Protein AF-A0A0F9IS74-F1 (afdb_monomer_lite)

Radius of gyration: 36.24 Å; chains: 1; bounding box: 91×33×116 Å

Organism: NCBI:txid412755

Secondary structure (DSSP, 8-state):
---TTSSTTS-S---------EE---TT---EE-TT--GGGS-GGGSPPPPSS-TTB--SSS--BPPPP-S-TT-EE-TTS-EEPPPP-GGGGGGSSSS------------

Foldseek 3Di:
DPDPVVVVPPPPCPVVVCVVFPQPDDPPDTDGDRPPPPPVPDDPVNDDDDDQDDPQDDALVDDGDQHDDPPDPQWDQDSGRDTDGDPPDCPVVVPPPPPDPPDDDDDDDDD

Structure (mmCIF, N/CA/C/O backbone):
data_AF-A0A0F9IS74-F1
#
_entry.id   AF-A0A0F9IS74-F1
#
loop_
_atom_site.group_PDB
_atom_site.id
_atom_site.type_symbol
_atom_site.label_atom_id
_atom_site.label_alt_id
_atom_site.label_comp_id
_atom_site.label_asym_id
_atom_site.label_entity_id
_atom_site.label_seq_id
_atom_site.pdbx_PDB_ins_code
_atom_site.Cartn_x
_atom_site.Cartn_y
_atom_site.Cartn_z
_atom_site.occupancy
_atom_site.B_iso_or_equiv
_atom_site.auth_seq_id
_atom_site.auth_comp_id
_atom_site.auth_asym_id
_atom_site.auth_atom_id
_atom_site.pdbx_PDB_model_num
ATOM 1 N N . MET A 1 1 ? -43.414 22.368 50.515 1.00 56.25 1 MET A N 1
ATOM 2 C CA . MET A 1 1 ? -41.999 22.515 50.122 1.00 56.25 1 MET A CA 1
ATOM 3 C C . MET A 1 1 ? -41.336 21.223 50.558 1.00 56.25 1 MET A C 1
ATOM 5 O O . MET A 1 1 ? -41.564 20.870 51.707 1.00 56.25 1 MET A O 1
ATOM 9 N N . PRO A 1 2 ? -40.721 20.445 49.653 1.00 54.91 2 PRO A N 1
ATOM 10 C CA . PRO A 1 2 ? -40.053 19.199 50.030 1.00 54.91 2 PRO A CA 1
ATOM 11 C C . PRO A 1 2 ? -38.936 19.508 51.032 1.00 54.91 2 PRO A C 1
ATOM 13 O O . PRO A 1 2 ? -38.248 20.514 50.873 1.00 54.91 2 PRO A O 1
ATOM 16 N N . ASP A 1 3 ? -38.833 18.696 52.082 1.00 60.88 3 ASP A N 1
ATOM 17 C CA . ASP A 1 3 ? -37.962 18.942 53.228 1.00 60.88 3 ASP A CA 1
ATOM 18 C C . ASP A 1 3 ? -36.485 18.995 52.808 1.00 60.88 3 ASP A C 1
ATOM 20 O O . ASP A 1 3 ? -35.961 18.078 52.175 1.00 60.88 3 ASP A O 1
ATOM 24 N N . ASP A 1 4 ? -35.783 20.038 53.251 1.00 59.75 4 ASP A N 1
ATOM 25 C CA . ASP A 1 4 ? -34.371 20.342 52.957 1.00 59.75 4 ASP A CA 1
ATOM 26 C C . ASP A 1 4 ? -33.381 19.226 53.368 1.00 59.75 4 ASP A C 1
ATOM 28 O O . ASP A 1 4 ? -32.182 19.302 53.105 1.00 59.75 4 ASP A O 1
ATOM 32 N N . LYS A 1 5 ? -33.871 18.176 54.034 1.00 56.97 5 LYS A N 1
ATOM 33 C CA . LYS A 1 5 ? -33.107 16.993 54.449 1.00 56.97 5 LYS A CA 1
ATOM 34 C C . LYS A 1 5 ? -33.065 15.892 53.387 1.00 56.97 5 LYS A C 1
ATOM 36 O O . LYS A 1 5 ? -32.220 15.006 53.485 1.00 56.97 5 LYS A O 1
ATOM 41 N N . GLU A 1 6 ? -33.933 15.934 52.374 1.00 57.91 6 GLU A N 1
ATOM 42 C CA . GLU A 1 6 ? -33.845 15.008 51.234 1.00 57.91 6 GLU A CA 1
ATOM 43 C C . GLU A 1 6 ? -32.763 15.428 50.231 1.00 57.91 6 GLU A C 1
ATOM 45 O O . GLU A 1 6 ? -32.188 14.574 49.564 1.00 57.91 6 GLU A O 1
ATOM 50 N N . ILE A 1 7 ? -32.407 16.717 50.175 1.00 53.62 7 ILE A N 1
ATOM 51 C CA . ILE A 1 7 ? -31.334 17.215 49.296 1.00 53.62 7 ILE A CA 1
ATOM 52 C C . ILE A 1 7 ? -29.925 16.999 49.869 1.00 53.62 7 ILE A C 1
ATOM 54 O O . ILE A 1 7 ? -28.961 17.036 49.112 1.00 53.62 7 ILE A O 1
ATOM 58 N N . SER A 1 8 ? -29.785 16.748 51.178 1.00 57.75 8 SER A N 1
ATOM 59 C CA . SER A 1 8 ? -28.487 16.482 51.824 1.00 57.75 8 SER A CA 1
ATOM 60 C C . SER A 1 8 ? -28.046 15.017 51.765 1.00 57.75 8 SER A C 1
ATOM 62 O O . SER A 1 8 ? -26.890 14.731 52.055 1.00 57.75 8 SER A O 1
ATOM 64 N N . ASN A 1 9 ? -28.958 14.106 51.405 1.00 56.34 9 ASN A N 1
ATOM 65 C CA . ASN A 1 9 ? -28.672 12.685 51.166 1.00 56.34 9 ASN A CA 1
ATOM 66 C C . ASN A 1 9 ? -28.535 12.358 49.673 1.00 56.34 9 ASN A C 1
ATOM 68 O O . ASN A 1 9 ? -28.470 11.191 49.295 1.00 56.34 9 ASN A O 1
ATOM 72 N N . LEU A 1 10 ? -28.515 13.380 48.818 1.00 49.25 10 LEU A N 1
ATOM 73 C CA . LEU A 1 10 ? -28.016 13.210 47.469 1.00 49.25 10 LEU A CA 1
ATOM 74 C C . LEU A 1 10 ? -26.500 13.145 47.597 1.00 49.25 10 LEU A C 1
ATOM 76 O O . LEU A 1 10 ? -25.864 14.161 47.889 1.00 49.25 10 LEU A O 1
ATOM 80 N N . ASP A 1 11 ? -25.940 11.949 47.418 1.00 63.28 11 ASP A N 1
ATOM 81 C CA . ASP A 1 11 ? -24.504 11.797 47.216 1.00 63.28 11 ASP A CA 1
ATOM 82 C C . ASP A 1 11 ? -24.063 12.867 46.209 1.00 63.28 11 ASP A C 1
ATOM 84 O O . ASP A 1 11 ? -24.743 13.053 45.189 1.00 63.28 11 ASP A O 1
ATOM 88 N N . PRO A 1 12 ? -23.025 13.660 46.533 1.00 59.66 12 PRO A N 1
ATOM 89 C CA . PRO A 1 12 ? -22.712 14.888 45.825 1.00 59.66 12 PRO A CA 1
ATOM 90 C C . PRO A 1 12 ? -22.350 14.526 44.405 1.00 59.66 12 PRO A C 1
ATOM 92 O O . PRO A 1 12 ? -21.199 14.167 44.204 1.00 59.66 12 PRO A O 1
ATOM 95 N N . LEU A 1 13 ? -23.335 14.587 43.490 1.00 50.44 13 LEU A N 1
ATOM 96 C CA . LEU A 1 13 ? -23.219 14.289 42.065 1.00 50.44 13 LEU A CA 1
ATOM 97 C C . LEU A 1 13 ? -21.964 13.457 41.840 1.00 50.44 13 LEU A C 1
ATOM 99 O O . LEU A 1 13 ? -20.931 14.002 41.438 1.00 50.44 13 LEU A O 1
ATOM 103 N N . GLU A 1 14 ? -22.014 12.163 42.174 1.00 50.59 14 GLU A N 1
ATOM 104 C CA . GLU A 1 14 ? -21.132 11.228 41.499 1.00 50.59 14 GLU A CA 1
ATOM 105 C C . GLU A 1 14 ? -21.555 11.430 40.057 1.00 50.59 14 GLU A C 1
ATOM 107 O O . GLU A 1 14 ? -22.596 10.931 39.631 1.00 50.59 14 GLU A O 1
ATOM 112 N N . VAL A 1 15 ? -20.875 12.382 39.398 1.00 43.88 15 VAL A N 1
ATOM 113 C CA . VAL A 1 15 ? -20.934 12.665 37.981 1.00 43.88 15 VAL A CA 1
ATOM 114 C C . VAL A 1 15 ? -20.864 11.275 37.463 1.00 43.88 15 VAL A C 1
ATOM 116 O O . VAL A 1 15 ? -19.799 10.671 37.617 1.00 43.88 15 VAL A O 1
ATOM 119 N N . MET A 1 16 ? -22.036 10.753 37.065 1.00 47.06 16 MET A N 1
ATOM 120 C CA . MET A 1 16 ? -22.205 9.368 36.670 1.00 47.06 16 MET A CA 1
ATOM 121 C C . MET A 1 16 ? -20.966 9.112 35.880 1.00 47.06 16 MET A C 1
ATOM 123 O O . MET A 1 16 ? -20.796 9.892 34.943 1.00 47.06 16 MET A O 1
ATOM 127 N N . ALA A 1 17 ? -20.060 8.260 36.383 1.00 52.41 17 ALA A N 1
ATOM 128 C CA . ALA A 1 17 ? -18.724 8.125 35.835 1.00 52.41 17 ALA A CA 1
ATOM 129 C C . ALA A 1 17 ? -18.976 7.858 34.372 1.00 52.41 17 ALA A C 1
ATOM 131 O O . ALA A 1 17 ? -19.438 6.776 34.006 1.00 52.41 17 ALA A O 1
ATOM 132 N N . SER A 1 18 ? -18.925 8.927 33.582 1.00 47.28 18 SER A N 1
ATOM 133 C CA . SER A 1 18 ? -19.540 8.898 32.285 1.00 47.28 18 SER A CA 1
ATOM 134 C C . SER A 1 18 ? -18.358 8.389 31.526 1.00 47.28 18 SER A C 1
ATOM 136 O O . SER A 1 18 ? -17.529 9.126 30.990 1.00 47.28 18 SER A O 1
ATOM 138 N N . ASP A 1 19 ? -18.260 7.061 31.560 1.00 59.03 19 ASP A N 1
ATOM 139 C CA . ASP A 1 19 ? -17.929 6.216 30.439 1.00 59.03 19 ASP A CA 1
ATOM 140 C C . ASP A 1 19 ? -18.826 6.678 29.299 1.00 59.03 19 ASP A C 1
ATOM 142 O O . ASP A 1 19 ? -19.771 6.024 28.864 1.00 59.03 19 ASP A O 1
ATOM 146 N N . ASP A 1 20 ? -18.572 7.903 28.874 1.00 56.81 20 ASP A N 1
ATOM 147 C CA . ASP A 1 20 ? -19.270 8.650 27.876 1.00 56.81 20 ASP A CA 1
ATOM 148 C C . ASP A 1 20 ? -18.611 8.0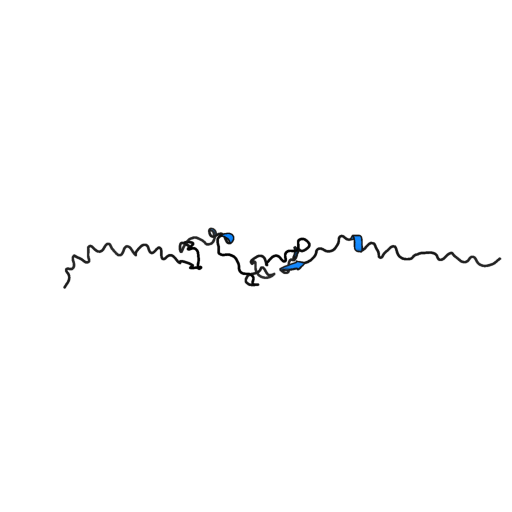77 26.631 1.00 56.81 20 ASP A C 1
ATOM 150 O O . ASP A 1 20 ? -17.638 8.569 26.069 1.00 56.81 20 ASP A O 1
ATOM 154 N N . LEU A 1 21 ? -18.982 6.829 26.400 1.00 59.03 21 LEU A N 1
ATOM 155 C CA . LEU A 1 21 ? -18.344 5.902 25.518 1.00 59.03 21 LEU A CA 1
ATOM 156 C C . LEU A 1 21 ? -18.637 6.464 24.144 1.00 59.03 21 LEU A C 1
ATOM 158 O O . LEU A 1 21 ? -19.786 6.461 23.704 1.00 59.03 21 LEU A O 1
ATOM 162 N N . PHE A 1 22 ? -17.617 6.985 23.469 1.00 61.75 22 PHE A N 1
ATOM 163 C CA . PHE A 1 22 ? -17.781 7.320 22.068 1.00 61.75 22 PHE A CA 1
ATOM 164 C C . PHE A 1 22 ? -17.889 5.997 21.312 1.00 61.75 22 PHE A C 1
ATOM 166 O O . PHE A 1 22 ? -16.895 5.378 20.930 1.00 61.75 22 PHE A O 1
ATOM 173 N N . VAL A 1 23 ? -19.118 5.501 21.186 1.00 60.34 23 VAL A N 1
ATOM 174 C CA . VAL A 1 23 ? -19.416 4.320 20.392 1.00 60.34 23 VAL A CA 1
ATOM 175 C C . VAL A 1 23 ? -19.293 4.749 18.937 1.00 60.34 23 VAL A C 1
ATOM 177 O O . VAL A 1 23 ? -20.198 5.368 18.380 1.00 60.34 23 VAL A O 1
ATOM 180 N N . VAL A 1 24 ? -18.167 4.421 18.307 1.00 63.19 24 VAL A N 1
ATOM 181 C CA . VAL A 1 24 ? -18.070 4.451 16.846 1.00 63.19 24 VAL A CA 1
ATOM 182 C C . VAL A 1 24 ? -18.942 3.306 16.336 1.00 63.19 24 VAL A C 1
ATOM 184 O O . VAL A 1 24 ? -18.512 2.155 16.286 1.00 63.19 24 VAL A O 1
ATOM 187 N N . VAL A 1 25 ? -20.210 3.598 16.045 1.00 61.56 25 VAL A N 1
ATOM 188 C CA . VAL A 1 25 ? -21.141 2.616 15.484 1.00 61.56 25 VAL A CA 1
ATOM 189 C C . VAL A 1 25 ? -20.784 2.414 14.011 1.00 61.56 25 VAL A C 1
ATOM 191 O O . VAL A 1 25 ? -21.196 3.194 13.157 1.00 61.56 25 VAL A O 1
ATOM 194 N N . SER A 1 26 ? -20.033 1.358 13.698 1.00 57.59 26 SER A N 1
ATOM 195 C CA . SER A 1 26 ? -20.159 0.682 12.406 1.00 57.59 26 SER A CA 1
ATOM 196 C C . SER A 1 26 ? -21.145 -0.474 12.584 1.00 57.59 26 SER A C 1
ATOM 198 O O . SER A 1 26 ? -21.177 -1.128 13.631 1.00 57.59 26 SER A O 1
ATOM 200 N N . SER A 1 27 ? -22.026 -0.690 11.608 1.00 50.22 27 SER A N 1
ATOM 201 C CA . SER A 1 27 ? -23.069 -1.717 11.671 1.00 50.22 27 SER A CA 1
ATOM 202 C C . SER A 1 27 ? -22.446 -3.120 11.727 1.00 50.22 27 SER A C 1
ATOM 204 O O . SER A 1 27 ? -22.203 -3.730 10.690 1.00 50.22 27 SER A O 1
ATOM 206 N N . GLY A 1 28 ? -22.149 -3.629 12.926 1.00 56.12 28 GLY A N 1
ATOM 207 C CA . GLY A 1 28 ? -21.735 -5.024 13.111 1.00 56.12 28 GLY A CA 1
ATOM 208 C C . GLY A 1 28 ? -20.897 -5.348 14.350 1.00 56.12 28 GLY A C 1
ATOM 209 O O . GLY A 1 28 ? -20.949 -6.490 14.794 1.00 56.12 28 GLY A O 1
ATOM 210 N N . ALA A 1 29 ? -20.163 -4.400 14.946 1.00 55.31 29 ALA A N 1
ATOM 211 C CA . ALA A 1 29 ? -19.407 -4.653 16.182 1.00 55.31 29 ALA A CA 1
ATOM 212 C C . ALA A 1 29 ? -19.037 -3.354 16.917 1.00 55.31 29 ALA A C 1
ATOM 214 O O . ALA A 1 29 ? -18.363 -2.487 16.369 1.00 55.31 29 ALA A O 1
ATOM 215 N N . THR A 1 30 ? -19.416 -3.229 18.192 1.00 51.25 30 THR A N 1
ATOM 216 C CA . THR A 1 30 ? -18.992 -2.101 19.034 1.00 51.25 30 THR A CA 1
ATOM 217 C C . THR A 1 30 ? -17.584 -2.359 19.580 1.00 51.25 30 THR A C 1
ATOM 219 O O . THR A 1 30 ? -17.428 -3.082 20.566 1.00 51.25 30 THR A O 1
ATOM 222 N N . LYS A 1 31 ? -16.541 -1.767 18.986 1.00 61.41 31 LYS A N 1
ATOM 223 C CA . LYS A 1 31 ? -15.247 -1.629 19.679 1.00 61.41 31 LYS A CA 1
ATOM 224 C C . LYS A 1 31 ? -15.354 -0.451 20.650 1.00 61.41 31 LYS A C 1
ATOM 226 O O . LYS A 1 31 ? -15.567 0.680 20.227 1.00 61.41 31 LYS A O 1
ATOM 231 N N . LYS A 1 32 ? -15.247 -0.713 21.957 1.00 63.47 32 LYS A N 1
ATOM 232 C CA . LYS A 1 32 ? -15.220 0.342 22.979 1.00 63.47 32 LYS A CA 1
ATOM 233 C C . LYS A 1 32 ? -13.905 1.114 22.850 1.00 63.47 32 LYS A C 1
ATOM 235 O O . LYS A 1 32 ? -12.855 0.586 23.206 1.00 63.47 32 LYS A O 1
ATOM 240 N N . ILE A 1 33 ? -13.947 2.332 22.318 1.00 60.62 33 ILE A N 1
ATOM 241 C CA . ILE A 1 33 ? -12.817 3.258 22.410 1.00 60.62 33 ILE A CA 1
ATOM 242 C C . ILE A 1 33 ? -13.052 4.080 23.674 1.00 60.62 33 ILE A C 1
ATOM 244 O O . ILE A 1 33 ? -13.948 4.920 23.715 1.00 60.62 33 ILE A O 1
ATOM 248 N N . GLU A 1 34 ? -12.296 3.804 24.737 1.00 62.38 34 GLU A N 1
ATOM 249 C CA . GLU A 1 34 ? -12.277 4.695 25.900 1.00 62.38 34 GLU A CA 1
ATOM 250 C C . GLU A 1 34 ? -11.822 6.078 25.420 1.00 62.38 34 GLU A C 1
ATOM 252 O O . GLU A 1 34 ? -10.852 6.176 24.662 1.00 62.38 34 GLU A O 1
ATOM 257 N N . LYS A 1 35 ? -12.500 7.147 25.857 1.00 56.16 35 LYS A N 1
ATOM 258 C CA . LYS A 1 35 ? -12.253 8.533 25.411 1.00 56.16 35 LYS A CA 1
ATOM 259 C C . LYS A 1 35 ? -10.783 8.975 25.494 1.00 56.16 35 LYS A C 1
ATOM 261 O O . LYS A 1 35 ? -10.385 9.872 24.759 1.00 56.16 35 LYS A O 1
ATOM 266 N N . ASN A 1 36 ? -9.980 8.315 26.334 1.00 55.00 36 ASN A N 1
ATOM 267 C CA . ASN A 1 36 ? -8.567 8.615 26.566 1.00 55.00 36 ASN A CA 1
ATOM 268 C C . ASN A 1 36 ? -7.628 7.435 26.270 1.00 55.00 36 ASN A C 1
ATOM 270 O O . ASN A 1 36 ? -6.453 7.482 26.647 1.00 55.00 36 ASN A O 1
ATOM 274 N N . LYS A 1 37 ? -8.099 6.374 25.596 1.00 57.84 37 LYS A N 1
ATOM 275 C CA . LYS A 1 37 ? -7.194 5.330 25.113 1.00 57.84 37 LYS A CA 1
ATOM 276 C C . LYS A 1 37 ? -6.335 5.960 24.031 1.00 57.84 37 LYS A C 1
ATOM 278 O O . LYS A 1 37 ? -6.797 6.199 22.918 1.00 57.84 37 LYS A O 1
ATOM 283 N N . ALA A 1 38 ? -5.097 6.289 24.396 1.00 59.34 38 ALA A N 1
ATOM 284 C CA . ALA A 1 38 ? -4.144 6.906 23.494 1.00 59.34 38 ALA A CA 1
ATOM 285 C C . ALA A 1 38 ? -4.157 6.137 22.164 1.00 59.34 38 ALA A C 1
ATOM 287 O O . ALA A 1 38 ? -4.058 4.902 22.157 1.00 59.34 38 ALA A O 1
ATOM 288 N N . ALA A 1 39 ? -4.297 6.867 21.050 1.00 59.38 39 ALA A N 1
ATOM 289 C CA . ALA A 1 39 ? -4.335 6.308 19.693 1.00 59.38 39 ALA A CA 1
ATOM 290 C C . ALA A 1 39 ? -3.116 5.416 19.385 1.00 59.38 39 ALA A C 1
ATOM 292 O O . ALA A 1 39 ? -3.145 4.606 18.469 1.00 59.38 39 ALA A O 1
ATOM 293 N N . THR A 1 40 ? -2.074 5.509 20.211 1.00 64.19 40 THR A N 1
ATOM 294 C CA . THR A 1 40 ? -0.903 4.631 20.248 1.00 64.19 40 THR A CA 1
ATOM 295 C C . THR A 1 40 ? -1.221 3.157 20.526 1.00 64.19 40 THR A C 1
ATOM 297 O O . THR A 1 40 ? -0.389 2.301 20.248 1.00 64.19 40 THR A O 1
ATOM 300 N N . SER A 1 41 ? -2.397 2.837 21.075 1.00 70.69 41 SER A N 1
ATOM 301 C CA . SER A 1 41 ? -2.792 1.471 21.453 1.00 70.69 41 SER A CA 1
ATOM 302 C C . SER A 1 41 ? -3.915 0.883 20.592 1.00 70.69 41 SER A C 1
ATOM 304 O O . SER A 1 41 ? -4.364 -0.235 20.857 1.00 70.69 41 SER A O 1
ATOM 306 N N . ILE A 1 42 ? -4.423 1.640 19.616 1.00 75.44 42 ILE A N 1
ATOM 307 C CA . ILE A 1 42 ? -5.389 1.148 18.632 1.00 75.44 42 ILE A CA 1
ATOM 308 C C . ILE A 1 42 ? -4.584 0.719 17.416 1.00 75.44 42 ILE A C 1
ATOM 310 O O . ILE A 1 42 ? -3.916 1.536 16.785 1.00 75.44 42 ILE A O 1
ATOM 314 N N . LYS A 1 43 ? -4.625 -0.572 17.097 1.00 80.69 43 LYS A N 1
ATOM 315 C CA . LYS A 1 43 ? -3.984 -1.066 15.885 1.00 80.69 43 LYS A CA 1
ATOM 316 C C . LYS A 1 43 ? -4.865 -0.736 14.680 1.00 80.69 43 LYS A C 1
ATOM 318 O O . LYS A 1 43 ? -6.089 -0.772 14.779 1.00 80.69 43 LYS A O 1
ATOM 323 N N . LEU A 1 44 ? -4.256 -0.383 13.549 1.00 81.94 44 LEU A N 1
ATOM 324 C CA . LEU A 1 44 ? -5.012 -0.012 12.346 1.00 81.94 44 LEU A CA 1
ATOM 325 C C . LEU A 1 44 ? -5.750 -1.211 11.731 1.00 81.94 44 LEU A C 1
ATOM 327 O O . LEU A 1 44 ? -6.835 -1.037 11.188 1.00 81.94 44 LEU A O 1
ATOM 331 N N . ASP A 1 45 ? -5.194 -2.417 11.855 1.00 83.19 45 ASP A N 1
ATOM 332 C CA . ASP A 1 45 ? -5.794 -3.678 11.395 1.00 83.19 45 ASP A CA 1
ATOM 333 C C . ASP A 1 45 ? -6.976 -4.139 12.258 1.00 83.19 45 ASP A C 1
ATOM 335 O O . ASP A 1 45 ? -7.761 -4.982 11.836 1.00 83.19 45 ASP A O 1
ATOM 339 N N . ASP A 1 46 ? -7.135 -3.556 13.447 1.00 82.88 46 ASP A N 1
ATOM 340 C CA . ASP A 1 46 ? -8.276 -3.790 14.325 1.00 82.88 46 ASP A CA 1
ATOM 341 C C . ASP A 1 46 ? -9.520 -2.975 13.920 1.00 82.88 46 ASP A C 1
ATOM 343 O O . ASP A 1 46 ? -10.568 -3.101 14.558 1.00 82.88 46 ASP A O 1
ATOM 347 N N . LEU A 1 47 ? -9.434 -2.113 12.911 1.00 81.38 47 LEU A N 1
ATOM 348 C CA . LEU A 1 47 ? -10.581 -1.355 12.414 1.00 81.38 47 LEU A CA 1
ATOM 349 C C . LEU A 1 47 ? -11.392 -2.184 11.398 1.00 81.38 47 LEU A C 1
ATOM 351 O O . LEU A 1 47 ? -11.122 -3.361 11.172 1.00 81.38 47 LEU A O 1
ATOM 355 N N . GLY A 1 48 ? -12.454 -1.600 10.837 1.00 82.69 48 GLY A N 1
ATOM 356 C CA . GLY A 1 48 ? -13.260 -2.265 9.807 1.00 82.69 48 GLY A CA 1
ATOM 357 C C . GLY A 1 48 ? -12.454 -2.605 8.547 1.00 82.69 48 GLY A C 1
ATOM 358 O O . GLY A 1 48 ? -11.345 -2.108 8.350 1.00 82.69 48 GLY A O 1
ATOM 359 N N . THR A 1 49 ? -13.024 -3.441 7.675 1.00 85.81 49 THR A N 1
ATOM 360 C CA . THR A 1 49 ? -12.429 -3.729 6.363 1.00 85.81 49 THR A CA 1
ATOM 361 C C . THR A 1 49 ? -12.238 -2.424 5.578 1.00 85.81 49 THR A C 1
ATOM 363 O O . THR A 1 49 ? -13.200 -1.668 5.466 1.00 85.81 49 THR A O 1
ATOM 366 N N . PRO A 1 50 ? -11.035 -2.145 5.042 1.00 86.31 50 PRO A N 1
ATOM 367 C CA . PRO A 1 50 ? -10.811 -0.967 4.211 1.00 86.31 50 PRO A CA 1
ATOM 368 C C . PRO A 1 50 ? -11.621 -1.011 2.910 1.00 86.31 50 PRO A C 1
ATOM 370 O O . PRO A 1 50 ? -11.775 -2.075 2.306 1.00 86.31 50 PRO A O 1
ATOM 373 N N . ASP A 1 51 ? -12.071 0.154 2.456 1.00 86.56 51 ASP A N 1
ATOM 374 C CA . ASP A 1 51 ? -12.769 0.310 1.180 1.00 86.56 51 ASP A CA 1
ATOM 375 C C . ASP A 1 51 ? -11.784 0.340 -0.008 1.00 86.56 51 ASP A C 1
ATOM 377 O O . ASP A 1 51 ? -10.598 0.640 0.139 1.00 86.56 51 ASP A O 1
ATOM 381 N N . ASP A 1 52 ? -12.282 0.063 -1.217 1.00 88.50 52 ASP A N 1
ATOM 382 C CA . ASP A 1 52 ? -11.504 0.093 -2.466 1.00 88.50 52 ASP A CA 1
ATOM 383 C C . ASP A 1 52 ? -11.582 1.466 -3.154 1.00 88.50 52 ASP A C 1
ATOM 385 O O . ASP A 1 52 ? -12.164 1.622 -4.229 1.00 88.50 52 ASP A O 1
ATOM 389 N N . ASN A 1 53 ? -11.043 2.495 -2.501 1.00 85.44 53 ASN A N 1
ATOM 390 C CA . ASN A 1 53 ? -10.946 3.843 -3.059 1.00 85.44 53 ASN A CA 1
ATOM 391 C C . ASN A 1 53 ? -9.518 4.400 -2.928 1.00 85.44 53 ASN A C 1
ATOM 393 O O . ASN A 1 53 ? -8.608 3.757 -2.402 1.00 85.44 53 ASN A O 1
ATOM 397 N N . THR A 1 54 ? -9.277 5.586 -3.489 1.00 88.06 54 THR A N 1
ATOM 398 C CA . THR A 1 54 ? -7.932 6.177 -3.510 1.00 88.06 54 THR A CA 1
ATOM 399 C C . THR A 1 54 ? -7.590 7.008 -2.274 1.00 88.06 54 THR A C 1
ATOM 401 O O . THR A 1 54 ? -6.506 7.604 -2.237 1.00 88.06 54 THR A O 1
ATOM 404 N N . ASP A 1 55 ? -8.480 7.074 -1.290 1.00 90.06 55 ASP A N 1
ATOM 405 C CA . ASP A 1 55 ? -8.366 8.017 -0.187 1.00 90.06 55 ASP A CA 1
ATOM 406 C C . ASP A 1 55 ? -7.247 7.609 0.773 1.00 90.06 55 ASP A C 1
ATOM 408 O O . ASP A 1 55 ? -7.012 6.434 1.043 1.00 90.06 55 ASP A O 1
ATOM 412 N N . LEU A 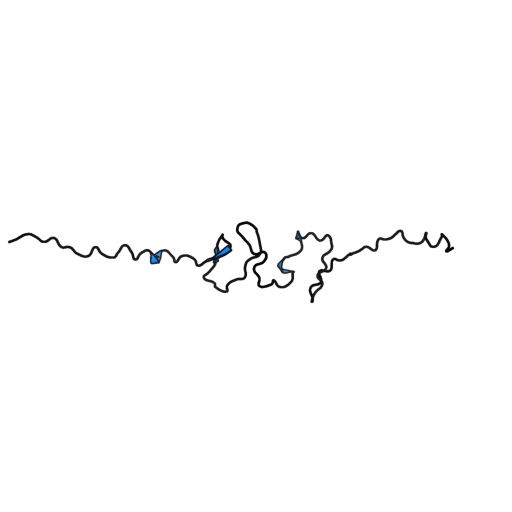1 56 ? -6.512 8.607 1.274 1.00 90.62 56 LEU A N 1
ATOM 413 C CA . LEU A 1 56 ? -5.419 8.436 2.244 1.00 90.62 56 LEU A CA 1
ATOM 414 C C . LEU A 1 56 ? -4.271 7.510 1.804 1.00 90.62 56 LEU A C 1
ATOM 416 O O . LEU A 1 56 ? -3.432 7.152 2.632 1.00 90.62 56 LEU A O 1
ATOM 420 N N . ASN A 1 57 ? -4.166 7.174 0.518 1.00 93.12 57 ASN A N 1
ATOM 421 C CA . ASN A 1 57 ? -2.993 6.493 -0.022 1.00 93.12 57 ASN A CA 1
ATOM 4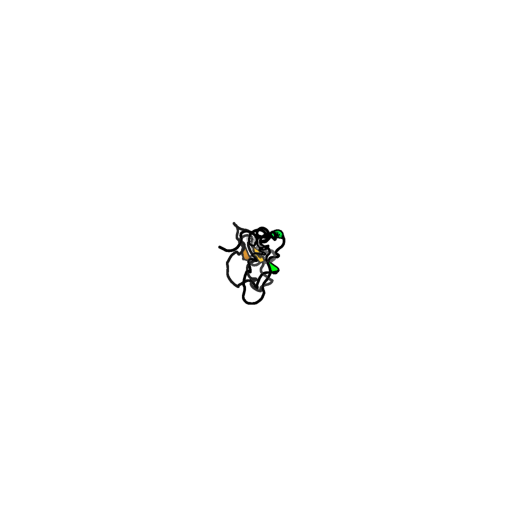22 C C . ASN A 1 57 ? -1.712 7.305 0.198 1.00 93.12 57 ASN A C 1
ATOM 424 O O . ASN A 1 57 ? -1.714 8.538 0.147 1.00 93.12 57 ASN A O 1
ATOM 428 N N . ALA A 1 58 ? -0.593 6.607 0.382 1.00 94.25 58 ALA A N 1
ATOM 429 C CA . ALA A 1 58 ? 0.719 7.232 0.462 1.00 94.25 58 ALA A CA 1
ATOM 430 C C . ALA A 1 58 ? 1.028 8.057 -0.802 1.00 94.25 58 ALA A C 1
ATOM 432 O O . ALA A 1 58 ? 0.786 7.629 -1.936 1.00 94.25 58 ALA A O 1
ATOM 433 N N . THR A 1 59 ? 1.593 9.246 -0.592 1.00 93.19 59 THR A N 1
ATOM 434 C CA . THR A 1 59 ? 2.032 10.164 -1.652 1.00 93.19 59 THR A CA 1
ATOM 435 C C . THR A 1 59 ? 3.452 10.636 -1.367 1.00 93.19 59 THR A C 1
ATOM 437 O O . THR A 1 59 ? 3.993 10.405 -0.288 1.00 93.19 59 THR A O 1
ATOM 440 N N . THR A 1 60 ? 4.053 11.364 -2.304 1.00 95.94 60 THR A N 1
ATOM 441 C CA . THR A 1 60 ? 5.371 11.982 -2.100 1.00 95.94 60 THR A CA 1
ATOM 442 C C . THR A 1 60 ? 5.381 13.042 -0.995 1.00 95.94 60 THR A C 1
ATOM 444 O O . THR A 1 60 ? 6.444 13.350 -0.465 1.00 95.94 60 THR A O 1
ATOM 447 N N . SER A 1 61 ? 4.222 13.601 -0.630 1.00 95.62 61 SER A N 1
ATOM 448 C CA . SER A 1 61 ? 4.108 14.662 0.381 1.00 95.62 61 SER A CA 1
ATOM 449 C C . SER A 1 61 ? 3.561 14.188 1.728 1.00 95.62 61 SER A C 1
ATOM 451 O O . SER A 1 61 ? 3.628 14.937 2.700 1.00 95.62 61 SER A O 1
ATOM 453 N N . LYS A 1 62 ? 2.972 12.988 1.799 1.00 94.62 62 LYS A N 1
ATOM 454 C CA . LYS A 1 62 ? 2.318 12.469 3.009 1.00 94.62 62 LYS A CA 1
ATOM 455 C C . LYS A 1 62 ? 2.541 10.969 3.146 1.00 94.62 62 LYS A C 1
ATOM 457 O O . LYS A 1 62 ? 2.283 10.217 2.204 1.00 94.62 62 LYS A O 1
ATOM 462 N N . HIS A 1 63 ? 2.917 10.540 4.348 1.00 90.44 63 HIS A N 1
ATOM 463 C CA . HIS A 1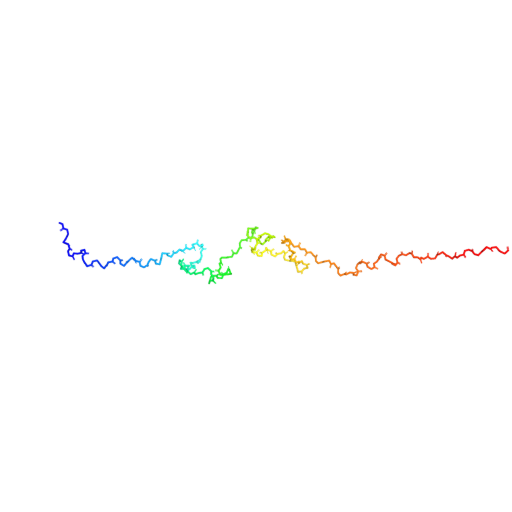 63 ? 2.773 9.145 4.753 1.00 90.44 63 HIS A CA 1
ATOM 464 C C . HIS A 1 63 ? 1.280 8.785 4.744 1.00 90.44 63 HIS A C 1
ATOM 466 O O . HIS A 1 63 ? 0.451 9.580 5.186 1.00 90.44 63 HIS A O 1
ATOM 472 N N . GLY A 1 64 ? 0.936 7.622 4.201 1.00 92.00 64 GLY A N 1
ATOM 473 C CA . GLY A 1 64 ? -0.448 7.190 4.033 1.00 92.00 64 GLY A CA 1
ATOM 474 C C . GLY A 1 64 ? -0.556 5.673 3.994 1.00 92.00 64 GLY A C 1
ATOM 475 O O . GLY A 1 64 ? 0.427 4.965 4.222 1.00 92.00 64 GLY A O 1
ATOM 476 N N . LEU A 1 65 ? -1.754 5.185 3.701 1.00 92.12 65 LEU A N 1
ATOM 477 C CA . LEU A 1 65 ? -2.035 3.766 3.540 1.00 92.12 65 LEU A CA 1
ATOM 478 C C . LEU A 1 65 ? -1.362 3.219 2.277 1.00 92.12 65 LEU A C 1
ATOM 480 O O . LEU A 1 65 ? -1.109 3.940 1.305 1.00 92.12 65 LEU A O 1
ATOM 484 N N . LEU A 1 66 ? -1.063 1.923 2.295 1.00 91.94 66 LEU A N 1
ATOM 485 C CA . LEU A 1 66 ? -0.622 1.224 1.098 1.00 91.94 66 LEU A CA 1
ATOM 486 C C . LEU A 1 66 ? -1.786 1.172 0.099 1.00 91.94 66 LEU A C 1
ATOM 488 O O . LEU A 1 66 ? -2.891 0.770 0.455 1.00 91.94 66 LEU A O 1
ATOM 492 N N . LYS A 1 67 ? -1.515 1.530 -1.159 1.00 92.56 67 LYS A N 1
ATOM 493 C CA . LYS A 1 67 ? -2.474 1.363 -2.258 1.00 92.56 67 LYS A CA 1
ATOM 494 C C . LYS A 1 67 ? -2.883 -0.096 -2.408 1.00 92.56 67 LYS A C 1
ATOM 496 O O . LYS A 1 67 ? -2.067 -0.995 -2.205 1.00 92.56 67 LYS A O 1
ATOM 501 N N . LYS A 1 68 ? -4.108 -0.323 -2.885 1.00 92.44 68 LYS A N 1
ATOM 502 C CA . LYS A 1 68 ? -4.557 -1.657 -3.290 1.00 92.44 68 LYS A CA 1
ATOM 503 C C . LYS A 1 68 ? -3.529 -2.320 -4.217 1.00 92.44 68 LYS A C 1
ATOM 505 O O . LYS A 1 68 ? -3.045 -1.712 -5.178 1.00 92.44 68 LYS A O 1
ATOM 510 N N . LEU A 1 69 ? -3.204 -3.572 -3.898 1.00 94.12 69 LEU A N 1
ATOM 511 C CA . LEU A 1 69 ? -2.321 -4.399 -4.711 1.00 94.12 69 LEU A CA 1
ATOM 512 C C . LEU A 1 69 ? -2.972 -4.665 -6.068 1.00 94.12 69 LEU A C 1
ATOM 514 O O . LEU A 1 69 ? -4.154 -4.998 -6.143 1.00 94.12 69 LEU A O 1
ATOM 518 N N . ASP A 1 70 ? -2.195 -4.557 -7.140 1.00 94.56 70 ASP A N 1
ATOM 519 C CA . ASP A 1 70 ? -2.683 -4.776 -8.504 1.00 94.56 70 ASP A CA 1
ATOM 520 C C . ASP A 1 70 ? -2.655 -6.254 -8.935 1.00 94.56 70 ASP A C 1
ATOM 522 O O . ASP A 1 70 ? -2.862 -6.568 -10.107 1.00 94.56 70 ASP A O 1
ATOM 526 N N . ASN A 1 71 ? -2.421 -7.158 -7.976 1.00 96.62 71 ASN A N 1
ATOM 527 C CA . ASN A 1 71 ? -2.362 -8.606 -8.163 1.00 96.62 71 ASN A CA 1
ATOM 528 C C . ASN A 1 71 ? -1.293 -9.064 -9.179 1.00 96.62 71 ASN A C 1
ATOM 530 O O . ASN A 1 71 ? -1.472 -10.068 -9.868 1.00 96.62 71 ASN A O 1
ATOM 534 N N . ASN A 1 72 ? -0.176 -8.337 -9.291 1.00 95.94 72 ASN A N 1
ATOM 535 C CA . ASN A 1 72 ? 0.921 -8.686 -10.190 1.00 95.94 72 ASN A CA 1
ATOM 536 C C . ASN A 1 72 ? 2.265 -8.745 -9.446 1.00 95.94 72 ASN A C 1
ATOM 538 O O . ASN A 1 72 ? 2.831 -7.726 -9.058 1.00 95.94 72 ASN A O 1
ATOM 542 N N . SER A 1 73 ? 2.817 -9.952 -9.301 1.00 95.62 73 SER A N 1
ATOM 543 C CA . SER A 1 73 ? 4.089 -10.193 -8.602 1.00 95.62 73 SER A CA 1
ATOM 544 C C . SER A 1 73 ? 5.326 -9.662 -9.333 1.00 95.62 73 SER A C 1
ATOM 546 O O . SER A 1 73 ? 6.403 -9.610 -8.748 1.00 95.62 73 SER A O 1
ATOM 548 N N . SER A 1 74 ? 5.203 -9.290 -10.608 1.00 95.50 74 SER A N 1
ATOM 549 C CA . SER A 1 74 ? 6.282 -8.694 -11.405 1.00 95.50 74 SER A CA 1
ATOM 550 C C . SER A 1 74 ? 6.333 -7.170 -11.286 1.00 95.50 74 SER A C 1
ATOM 552 O O . SER A 1 74 ? 7.132 -6.537 -11.976 1.00 95.50 74 SER A O 1
ATOM 554 N N . LYS A 1 75 ? 5.488 -6.564 -10.446 1.00 95.88 75 LYS A N 1
ATOM 555 C CA . LYS A 1 75 ? 5.471 -5.121 -10.211 1.00 95.88 75 LYS A CA 1
ATOM 556 C C . LYS A 1 75 ? 5.819 -4.780 -8.769 1.00 95.88 75 LYS A C 1
ATOM 558 O O . LYS A 1 75 ? 5.615 -5.561 -7.846 1.00 95.88 75 LYS A O 1
ATOM 563 N N . PHE A 1 76 ? 6.335 -3.574 -8.588 1.00 94.81 76 PHE A N 1
ATOM 564 C CA . PHE A 1 76 ? 6.658 -2.989 -7.291 1.00 94.81 76 PHE A CA 1
ATOM 565 C C . PHE A 1 76 ? 6.137 -1.552 -7.222 1.00 94.81 76 PHE A C 1
ATOM 567 O O . PHE A 1 76 ? 5.903 -0.918 -8.251 1.00 94.81 76 PHE A O 1
ATOM 574 N N . MET A 1 77 ? 5.956 -1.016 -6.017 1.00 95.25 77 MET A N 1
ATOM 575 C CA . MET A 1 77 ? 5.582 0.387 -5.844 1.00 95.25 77 MET A CA 1
ATOM 576 C C . MET A 1 77 ? 6.837 1.262 -5.892 1.00 95.25 77 MET A C 1
ATOM 578 O O . MET A 1 77 ? 7.753 1.078 -5.091 1.00 95.25 77 MET A O 1
ATOM 582 N N . ASN A 1 78 ? 6.896 2.216 -6.819 1.00 94.25 78 ASN A N 1
ATOM 583 C CA . ASN A 1 78 ? 8.013 3.155 -6.903 1.00 94.25 78 ASN A CA 1
ATOM 584 C C . ASN A 1 78 ? 7.883 4.302 -5.875 1.00 94.25 78 ASN A C 1
ATOM 586 O O . ASN A 1 78 ? 6.843 4.487 -5.243 1.00 94.25 78 ASN A O 1
ATOM 590 N N . GLY A 1 79 ? 8.928 5.129 -5.746 1.00 93.25 79 GLY A N 1
ATOM 591 C CA . GLY A 1 79 ? 8.946 6.282 -4.828 1.00 93.25 79 GLY A CA 1
ATOM 592 C C . GLY A 1 79 ? 7.941 7.401 -5.151 1.00 93.25 79 GLY A C 1
ATOM 593 O O . GLY A 1 79 ? 7.790 8.329 -4.365 1.00 93.25 79 GLY A O 1
ATOM 594 N N . GLN A 1 80 ? 7.239 7.321 -6.285 1.00 93.31 80 GLN A N 1
ATOM 595 C CA . GLN A 1 80 ? 6.137 8.219 -6.650 1.00 93.31 80 GLN A CA 1
ATOM 596 C C . GLN A 1 80 ? 4.765 7.625 -6.283 1.00 93.31 80 GLN A C 1
ATOM 598 O O . GLN A 1 80 ? 3.729 8.215 -6.588 1.00 93.31 80 GLN A O 1
ATOM 603 N N . GLY A 1 81 ? 4.740 6.445 -5.652 1.00 92.19 81 GLY A N 1
ATOM 604 C CA . GLY A 1 81 ? 3.519 5.744 -5.272 1.00 92.19 81 GLY A CA 1
ATOM 605 C C . GLY A 1 81 ? 2.775 5.128 -6.457 1.00 92.19 81 GLY A C 1
ATOM 606 O O . GLY A 1 81 ? 1.559 4.974 -6.379 1.00 92.19 81 GLY A O 1
ATOM 607 N N . SER A 1 82 ? 3.451 4.822 -7.567 1.00 93.25 82 SER A N 1
ATOM 608 C CA . SER A 1 82 ? 2.861 4.122 -8.719 1.00 93.25 82 SER A CA 1
ATOM 609 C C . SER A 1 82 ? 3.451 2.722 -8.877 1.00 93.25 82 SER A C 1
ATOM 611 O O . SER A 1 82 ? 4.632 2.508 -8.596 1.00 93.25 82 SER A O 1
ATOM 613 N N . TRP A 1 83 ? 2.644 1.777 -9.363 1.00 95.25 83 TRP A N 1
ATOM 614 C CA . TRP A 1 83 ? 3.118 0.442 -9.725 1.00 95.25 83 TRP A CA 1
ATOM 615 C C . TRP A 1 83 ? 4.041 0.518 -10.947 1.00 95.25 83 TRP A C 1
ATOM 617 O O . TRP A 1 83 ? 3.665 1.070 -11.981 1.00 95.25 83 TRP A O 1
ATOM 627 N N . ALA A 1 84 ? 5.240 -0.047 -10.831 1.00 95.44 84 ALA A N 1
ATOM 628 C CA . ALA A 1 84 ? 6.269 -0.078 -11.863 1.00 95.44 84 ALA A CA 1
ATOM 629 C C . ALA A 1 84 ? 6.782 -1.508 -12.085 1.00 95.44 84 ALA A C 1
ATOM 631 O O . ALA A 1 84 ? 6.732 -2.344 -11.184 1.00 95.44 84 ALA A O 1
ATOM 632 N N . VAL A 1 85 ? 7.283 -1.782 -13.290 1.00 95.06 85 VAL A N 1
ATOM 633 C CA . VAL A 1 85 ? 7.948 -3.045 -13.652 1.00 95.06 85 VAL A CA 1
ATOM 634 C C . VAL A 1 85 ? 9.459 -2.836 -13.515 1.00 95.06 85 VAL A C 1
ATOM 636 O O . VAL A 1 85 ? 9.949 -1.784 -13.941 1.00 95.06 85 VAL A O 1
ATOM 639 N N . PRO A 1 86 ? 10.214 -3.769 -12.905 1.00 91.19 86 PRO A N 1
ATOM 640 C CA . PRO A 1 86 ? 11.661 -3.637 -12.825 1.00 91.19 86 PRO A CA 1
ATOM 641 C C . PRO A 1 86 ? 12.249 -3.658 -14.241 1.00 91.19 86 PRO A C 1
ATOM 643 O O . PRO A 1 86 ? 11.764 -4.411 -15.089 1.00 91.19 86 PRO A O 1
ATOM 646 N N . PRO A 1 87 ? 13.277 -2.844 -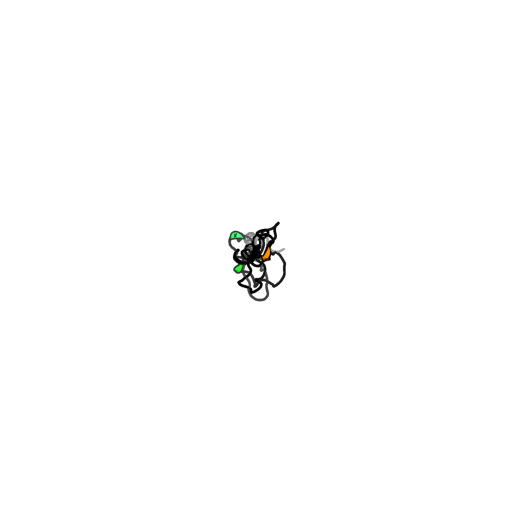14.529 1.00 86.19 87 PRO A N 1
ATOM 647 C CA . PRO A 1 87 ? 13.958 -2.937 -15.811 1.00 86.19 87 PRO A CA 1
ATOM 648 C C . PRO A 1 87 ? 14.494 -4.362 -15.983 1.00 86.19 87 PRO A C 1
ATOM 650 O O . PRO A 1 87 ? 15.019 -4.941 -15.029 1.00 86.19 87 PRO A O 1
ATOM 653 N N . ALA A 1 88 ? 14.358 -4.926 -17.186 1.00 78.81 88 ALA A N 1
ATOM 654 C CA . ALA A 1 88 ? 14.991 -6.198 -17.502 1.00 78.81 88 ALA A CA 1
ATOM 655 C C . ALA A 1 88 ? 16.489 -6.095 -17.174 1.00 78.81 88 ALA A C 1
ATOM 657 O O . ALA A 1 88 ? 17.121 -5.067 -17.450 1.00 78.81 88 ALA A O 1
ATOM 658 N N . SER A 1 89 ? 17.038 -7.144 -16.549 1.00 63.56 89 SER A N 1
ATOM 659 C CA . SER A 1 89 ? 18.483 -7.283 -16.352 1.00 63.56 89 SER A CA 1
ATOM 660 C C . SER A 1 89 ? 19.194 -6.934 -17.662 1.00 63.56 89 SER A C 1
ATOM 662 O O . SER A 1 89 ? 18.677 -7.229 -18.737 1.00 63.56 89 SER A O 1
ATOM 664 N N . ALA A 1 90 ? 20.349 -6.274 -17.584 1.00 58.50 90 ALA A N 1
ATOM 665 C CA . ALA A 1 90 ? 21.052 -5.615 -18.691 1.00 58.50 90 ALA A CA 1
ATOM 666 C C . ALA A 1 90 ? 21.422 -6.501 -19.911 1.00 58.50 90 ALA A C 1
ATOM 668 O O . ALA A 1 90 ? 22.106 -6.034 -20.820 1.00 58.50 90 ALA A O 1
ATOM 669 N N . GLU A 1 91 ? 20.964 -7.747 -19.973 1.00 58.03 91 GLU A N 1
ATOM 670 C CA . GLU A 1 91 ? 21.143 -8.697 -21.072 1.00 58.03 91 GLU A CA 1
ATOM 671 C C . GLU A 1 91 ? 20.464 -8.257 -22.379 1.00 58.03 91 GLU A C 1
ATOM 673 O O . GLU A 1 91 ? 20.922 -8.632 -23.457 1.00 58.03 91 GLU A O 1
ATOM 678 N N . GLU A 1 92 ? 19.457 -7.379 -22.337 1.00 56.66 92 GLU A N 1
ATOM 679 C CA . GLU A 1 92 ? 18.834 -6.852 -23.563 1.00 56.66 92 GLU A CA 1
ATOM 680 C C . GLU A 1 92 ? 19.650 -5.717 -24.222 1.00 56.66 92 GLU A C 1
ATOM 682 O O . GLU A 1 92 ? 19.499 -5.440 -25.412 1.00 56.66 92 GLU A O 1
ATOM 687 N N . LYS A 1 93 ? 20.599 -5.097 -23.497 1.00 54.66 93 LYS A N 1
ATOM 688 C CA . LYS A 1 93 ? 21.493 -4.058 -24.050 1.00 54.66 93 LYS A CA 1
ATOM 689 C C . LYS A 1 93 ? 22.744 -4.609 -24.747 1.00 54.66 93 LYS A C 1
ATOM 691 O O . LYS A 1 93 ? 23.471 -3.838 -25.369 1.00 54.66 93 LYS A O 1
ATOM 696 N N . VAL A 1 94 ? 22.984 -5.923 -24.718 1.00 56.59 94 VAL A N 1
ATOM 697 C CA . VAL A 1 94 ? 24.186 -6.554 -25.313 1.00 56.59 94 VAL A CA 1
ATOM 698 C C . VAL A 1 94 ? 23.995 -6.917 -26.799 1.00 56.59 94 VAL A C 1
ATOM 700 O O . VAL A 1 94 ? 24.859 -7.529 -27.418 1.00 56.59 94 VAL A O 1
ATOM 703 N N . LYS A 1 95 ? 22.894 -6.494 -27.435 1.00 58.06 95 LYS A N 1
ATOM 704 C CA . LYS A 1 95 ? 22.628 -6.786 -28.857 1.00 58.06 95 LYS A CA 1
ATOM 705 C C . LYS A 1 95 ? 22.978 -5.669 -29.846 1.00 58.06 95 LYS A C 1
ATOM 707 O O . LYS A 1 95 ? 22.774 -5.857 -31.040 1.00 58.06 95 LYS A O 1
ATOM 712 N N . LEU A 1 96 ? 23.531 -4.540 -29.390 1.00 58.47 96 LEU A N 1
ATOM 713 C CA . LEU A 1 96 ? 23.839 -3.392 -30.262 1.00 58.47 96 LEU A CA 1
ATOM 714 C C . LEU A 1 96 ? 25.327 -3.224 -30.634 1.00 58.47 96 LEU A C 1
ATOM 716 O O . LEU A 1 96 ? 25.644 -2.305 -31.380 1.00 58.47 96 LEU A O 1
ATOM 720 N N . VAL A 1 97 ? 26.232 -4.082 -30.140 1.00 60.16 97 VAL A N 1
ATOM 7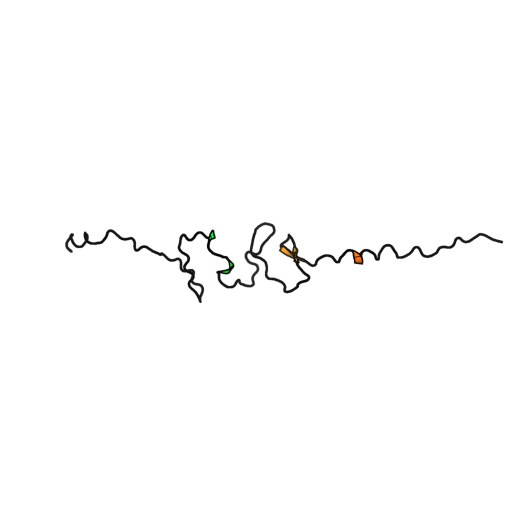21 C CA . VAL A 1 97 ? 27.697 -3.925 -30.335 1.00 60.16 97 VAL A CA 1
ATOM 722 C C . VAL A 1 97 ? 28.327 -5.022 -31.211 1.00 60.16 97 VAL A C 1
ATOM 724 O O . VAL A 1 97 ? 29.466 -4.882 -31.637 1.00 60.16 97 VAL A O 1
ATOM 727 N N . PHE A 1 98 ? 27.593 -6.082 -31.567 1.00 59.38 98 PHE A N 1
ATOM 728 C CA . PHE A 1 98 ? 28.133 -7.173 -32.402 1.00 59.38 98 PHE A CA 1
ATOM 729 C C . PHE A 1 98 ? 27.549 -7.243 -33.817 1.00 59.38 98 PHE A C 1
ATOM 731 O O . PHE A 1 98 ? 27.817 -8.189 -34.554 1.00 59.38 98 PHE A O 1
ATOM 738 N N . ALA A 1 99 ? 26.765 -6.244 -34.221 1.00 64.00 99 ALA A N 1
ATOM 739 C CA . ALA A 1 99 ? 26.328 -6.122 -35.601 1.00 64.00 99 ALA A CA 1
ATOM 740 C C . ALA A 1 99 ? 27.315 -5.229 -36.371 1.00 64.00 99 ALA A C 1
ATOM 742 O O . ALA A 1 99 ? 27.298 -4.014 -36.210 1.00 64.00 99 ALA A O 1
ATOM 743 N N . PHE A 1 100 ? 28.093 -5.862 -37.256 1.00 59.34 100 PHE A N 1
ATOM 744 C CA . PHE A 1 100 ? 28.654 -5.266 -38.476 1.00 59.34 100 PHE A CA 1
ATOM 745 C C . PHE A 1 100 ? 30.031 -4.569 -38.392 1.00 59.34 100 PHE A C 1
ATOM 747 O O . PHE A 1 100 ? 30.152 -3.376 -38.638 1.00 59.34 100 PHE A O 1
ATOM 754 N N . ASP A 1 101 ? 31.099 -5.346 -38.199 1.00 61.22 101 ASP A N 1
ATOM 755 C CA . ASP A 1 101 ? 32.306 -5.148 -39.023 1.00 61.22 101 ASP A CA 1
ATOM 756 C C . ASP A 1 101 ? 32.646 -6.471 -39.716 1.00 61.22 101 ASP A C 1
ATOM 758 O O . ASP A 1 101 ? 33.546 -7.224 -39.345 1.00 61.22 101 ASP A O 1
ATOM 762 N N . ALA A 1 102 ? 31.782 -6.826 -40.665 1.00 59.34 102 ALA A N 1
ATOM 763 C CA . ALA A 1 102 ? 31.985 -7.953 -41.553 1.00 59.34 102 ALA A CA 1
ATOM 764 C C . ALA A 1 102 ? 32.561 -7.429 -42.879 1.00 59.34 102 ALA A C 1
ATOM 766 O O . ALA A 1 102 ? 31.828 -6.931 -43.725 1.00 59.34 102 ALA A O 1
ATOM 767 N N . HIS A 1 103 ? 33.870 -7.626 -43.048 1.00 59.25 103 HIS A N 1
ATOM 768 C CA . HIS A 1 103 ? 34.551 -7.917 -44.315 1.00 59.25 103 HIS A CA 1
ATOM 769 C C . HIS A 1 103 ? 34.585 -6.821 -45.405 1.00 59.25 103 HIS A C 1
ATOM 771 O O . HIS A 1 103 ? 33.836 -6.867 -46.379 1.00 59.25 103 HIS A O 1
ATOM 777 N N . VAL A 1 104 ? 35.592 -5.942 -45.340 1.00 65.44 104 VAL A N 1
ATOM 778 C CA . VAL A 1 104 ? 36.196 -5.342 -46.546 1.00 65.44 104 VAL A CA 1
ATOM 779 C C . VAL A 1 104 ? 37.610 -5.917 -46.706 1.00 65.44 104 VAL A C 1
ATOM 781 O O . VAL A 1 104 ? 38.516 -5.487 -45.991 1.00 65.44 104 VAL A O 1
ATOM 784 N N . PRO A 1 105 ? 37.846 -6.910 -47.584 1.00 70.62 105 PRO A N 1
ATOM 785 C CA . PRO A 1 105 ? 39.205 -7.325 -47.900 1.00 70.62 105 PRO A CA 1
ATOM 786 C C . PRO A 1 105 ? 39.880 -6.209 -48.716 1.00 70.62 105 PRO A C 1
ATOM 788 O O . PRO A 1 105 ? 39.240 -5.636 -49.603 1.00 70.62 105 PRO A O 1
ATOM 791 N N . PRO A 1 106 ? 41.154 -5.870 -48.453 1.00 67.06 106 PRO A N 1
ATOM 792 C CA . PRO A 1 106 ? 41.856 -4.893 -49.270 1.00 67.06 106 PRO A CA 1
ATOM 793 C C . PRO A 1 106 ? 41.997 -5.441 -50.695 1.00 67.06 106 PRO A C 1
ATOM 795 O O . PRO A 1 106 ? 42.538 -6.525 -50.907 1.00 67.06 106 PRO A O 1
ATOM 798 N N . SER A 1 107 ? 41.511 -4.694 -51.684 1.00 72.81 107 SER A N 1
ATOM 799 C CA . SER A 1 107 ? 41.820 -4.956 -53.087 1.00 72.81 107 SER A CA 1
ATOM 800 C C . SER A 1 107 ? 43.316 -4.720 -53.307 1.00 72.81 107 SER A C 1
ATOM 802 O O . SER A 1 107 ? 43.772 -3.577 -53.241 1.00 72.81 107 SER A O 1
ATOM 804 N N . PHE A 1 108 ? 44.085 -5.781 -53.552 1.00 67.31 108 PHE A N 1
ATOM 805 C CA . PHE A 1 108 ? 45.467 -5.649 -54.009 1.00 67.31 108 PHE A CA 1
ATOM 806 C C . PHE A 1 108 ? 45.469 -5.143 -55.463 1.00 67.31 108 PHE A C 1
ATOM 808 O O . PHE A 1 108 ? 44.762 -5.714 -56.297 1.00 67.31 108 PHE A O 1
ATOM 815 N N . PRO A 1 109 ? 46.202 -4.065 -55.789 1.00 69.31 109 PRO A N 1
ATOM 816 C CA . PRO A 1 109 ? 46.255 -3.548 -57.150 1.00 69.31 109 PRO A CA 1
ATOM 817 C C . PRO A 1 109 ? 47.181 -4.398 -58.039 1.00 69.31 109 PRO A C 1
ATOM 819 O O . PRO A 1 109 ? 48.369 -4.467 -57.757 1.00 69.31 109 PRO A O 1
ATOM 822 N N . GLY A 1 110 ? 46.602 -4.972 -59.105 1.00 71.00 110 GLY A N 1
ATOM 823 C CA . GLY A 1 110 ? 47.188 -5.235 -60.436 1.00 71.00 110 GLY A CA 1
ATOM 824 C C . GLY A 1 110 ? 48.423 -6.141 -60.568 1.00 71.00 110 GLY A C 1
ATOM 825 O O . GLY A 1 110 ? 49.506 -5.761 -60.133 1.00 71.00 110 GLY A O 1
ATOM 826 N N . ASP A 1 111 ? 48.255 -7.265 -61.279 1.00 56.94 111 ASP A N 1
ATOM 827 C CA . ASP A 1 111 ? 49.322 -7.932 -62.053 1.00 56.94 111 ASP A CA 1
ATOM 828 C C . ASP A 1 111 ? 49.736 -7.090 -63.277 1.00 56.94 111 ASP A C 1
ATOM 830 O O . ASP A 1 111 ? 48.848 -6.410 -63.855 1.00 56.94 111 ASP A O 1
#

Sequence (111 aa):
MPDDKEISNLDPLEVMASDDLFVVVSSGATKKIEKNKAATSIKLDDLGTPDDNTDLNATTSKHGLLKKLDNNSSKFMNGQGSWAVPPASAEEKVKLVFAFDAHVPPSFPGD

pLDDT: mean 72.28, std 16.6, range [43.88, 96.62]